Protein AF-A0A1V4S689-F1 (afdb_monomer_lite)

Foldseek 3Di:
DVVVVVVVVVVVVVCVVVVVPCPDPDPDDDDWFFAAPVGDTDDPPDPGDGDCCNTVVVPDPPVVVCPDCQQCFFQADPVRHGQFDQVPDPVCSQCRGPHCHNPD

Radius of gyration: 23.6 Å; chains: 1; bounding box: 41×70×38 Å

Secondary structure (DSSP, 8-state):
-HHHHHHHHHHHHHHHHHHTT----PPPPPP---B-TTSPBPPTT--PPP-HHHHHTTTS-HHHHHHSHHHHTTSB-TTS-B---TTS-SS-TT--SSSSTT--

Sequence (104 aa):
MKKSCFFILSAFLMIFVFGLSMASEEPSHPEIDLIDYDGNEISLESNIPYSPKNTCGECHDYDEITNAYHFQQGRTDAKGNIIVRDDMDSKNPWLMSHGMYGKW

pLDDT: mean 85.21, std 13.4, range [55.88, 97.75]

Structure (mmCIF, N/CA/C/O backbone):
data_AF-A0A1V4S689-F1
#
_entry.id   AF-A0A1V4S689-F1
#
loop_
_atom_site.group_PDB
_atom_site.id
_atom_site.type_symbol
_atom_site.label_atom_id
_atom_site.label_alt_id
_atom_site.label_comp_id
_atom_site.label_asym_id
_atom_site.label_entity_id
_atom_site.label_seq_id
_atom_site.pdbx_PDB_ins_code
_atom_site.Cartn_x
_atom_site.Cartn_y
_atom_site.Cartn_z
_atom_site.occupancy
_atom_site.B_iso_or_equiv
_atom_site.auth_seq_id
_atom_site.auth_comp_id
_atom_site.auth_asym_id
_atom_site.auth_atom_id
_atom_site.pdbx_PDB_model_num
ATOM 1 N N . MET A 1 1 ? -22.359 52.726 13.512 1.00 56.88 1 MET A N 1
ATOM 2 C CA . MET A 1 1 ? -21.222 52.116 12.782 1.00 56.88 1 MET A CA 1
ATOM 3 C C . MET A 1 1 ? -20.277 51.319 13.688 1.00 56.88 1 MET A C 1
ATOM 5 O O . MET A 1 1 ? -20.092 50.145 13.422 1.00 56.88 1 MET A O 1
ATOM 9 N N . LYS A 1 2 ? -19.740 51.876 14.790 1.00 57.53 2 LYS A N 1
ATOM 10 C CA . LYS A 1 2 ? -18.789 51.156 15.676 1.00 57.53 2 LYS A CA 1
ATOM 11 C C . LYS A 1 2 ? -19.365 49.916 16.393 1.00 57.53 2 LYS A C 1
ATOM 13 O O . LYS A 1 2 ? -18.664 48.926 16.545 1.00 57.53 2 LYS A O 1
ATOM 18 N N . LYS A 1 3 ? -20.647 49.945 16.784 1.00 55.88 3 LYS A N 1
ATOM 19 C CA . LYS A 1 3 ? -21.311 48.831 17.494 1.00 55.88 3 LYS A CA 1
ATOM 20 C C . LYS A 1 3 ? -21.568 4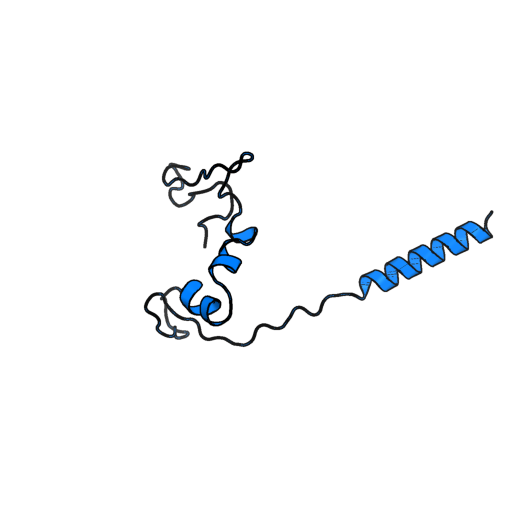7.615 16.589 1.00 55.88 3 LYS A C 1
ATOM 22 O O . LYS A 1 3 ? -21.349 46.492 17.017 1.00 55.88 3 LYS A O 1
ATOM 27 N N . SER A 1 4 ? -21.948 47.833 15.326 1.00 58.19 4 SER A N 1
ATOM 28 C CA . SER A 1 4 ? -22.204 46.750 14.360 1.00 58.19 4 SER A CA 1
ATOM 29 C C . SER A 1 4 ? -20.932 46.005 13.940 1.00 58.19 4 SER A C 1
ATOM 31 O O . SER A 1 4 ? -20.974 44.786 13.842 1.00 58.19 4 SER A O 1
ATOM 33 N N . CYS A 1 5 ? -19.788 46.686 13.780 1.00 60.50 5 CYS A N 1
ATOM 34 C CA . CYS A 1 5 ? -18.505 45.996 13.561 1.00 60.50 5 CYS A CA 1
ATOM 35 C C . CYS A 1 5 ? -18.095 45.130 14.758 1.00 60.50 5 CYS A C 1
ATOM 37 O O . CYS A 1 5 ? -17.545 44.052 14.564 1.00 60.50 5 CYS A O 1
ATOM 39 N N . PHE A 1 6 ? -18.377 45.578 15.986 1.00 63.56 6 PHE A N 1
ATOM 40 C CA . PHE A 1 6 ? -18.025 44.834 17.197 1.00 63.56 6 PHE A CA 1
ATOM 41 C C . PHE A 1 6 ? -18.821 43.524 17.318 1.00 63.56 6 PHE A C 1
ATOM 43 O O . PHE A 1 6 ? -18.258 42.488 17.659 1.00 63.56 6 PHE A O 1
ATOM 50 N N . PHE A 1 7 ? -20.108 43.545 16.951 1.00 64.25 7 PHE A N 1
ATOM 51 C CA . PHE A 1 7 ? -20.939 42.338 16.890 1.00 64.25 7 PHE A CA 1
ATOM 52 C C . PHE A 1 7 ? -20.476 41.351 15.812 1.00 64.25 7 PHE A C 1
ATOM 54 O O . PHE A 1 7 ? -20.440 40.151 16.068 1.00 64.25 7 PHE A O 1
ATOM 61 N N . ILE A 1 8 ? -20.071 41.842 14.637 1.00 71.69 8 ILE A N 1
ATOM 62 C CA . ILE A 1 8 ? -19.583 40.987 13.546 1.00 71.69 8 ILE A CA 1
ATOM 63 C C . ILE A 1 8 ? -18.241 40.341 13.925 1.00 71.69 8 ILE A C 1
ATOM 65 O O . ILE A 1 8 ? -18.096 39.132 13.775 1.00 71.69 8 ILE A O 1
ATOM 69 N N . LEU A 1 9 ? -17.291 41.096 14.494 1.00 71.06 9 LEU A N 1
ATOM 70 C CA . LEU A 1 9 ? -16.021 40.524 14.963 1.00 71.06 9 LEU A CA 1
ATOM 71 C C . LEU A 1 9 ? -16.220 39.494 16.085 1.00 71.06 9 LEU A C 1
ATOM 73 O O . LEU A 1 9 ? -15.564 38.457 16.078 1.00 71.06 9 LEU A O 1
ATOM 77 N N . SER A 1 10 ? -17.135 39.751 17.024 1.00 71.56 10 SER A N 1
ATOM 78 C CA . SER A 1 10 ? -17.445 38.808 18.105 1.00 71.56 10 SER A CA 1
ATOM 79 C C . SER A 1 10 ? -18.085 37.518 17.586 1.00 71.56 10 SER A C 1
ATOM 81 O O . SER A 1 10 ? -17.791 36.447 18.112 1.00 71.56 10 SER A O 1
ATOM 83 N N . ALA A 1 11 ? -18.943 37.601 16.565 1.00 73.44 11 ALA A N 1
ATOM 84 C CA . ALA A 1 11 ? -19.549 36.432 15.935 1.00 73.44 11 ALA A CA 1
ATOM 85 C C . ALA A 1 11 ? -18.508 35.599 15.168 1.00 73.44 11 ALA A C 1
ATOM 87 O O . ALA A 1 11 ? -18.489 34.379 15.297 1.00 73.44 11 ALA A O 1
ATOM 88 N N . PHE A 1 12 ? -17.592 36.249 14.443 1.00 73.75 12 PHE A N 1
ATOM 89 C CA . PHE A 1 12 ? -16.479 35.566 13.777 1.00 73.75 12 PHE A CA 1
ATOM 90 C C . PHE A 1 12 ? -15.516 34.901 14.770 1.00 73.75 12 PHE A C 1
ATOM 92 O O . PHE A 1 12 ? -15.092 33.773 14.534 1.00 73.75 12 PHE A O 1
ATOM 99 N N . LEU A 1 13 ? -15.216 35.551 15.901 1.00 72.12 13 LEU A N 1
ATOM 100 C CA . LEU A 1 13 ? -14.379 34.973 16.956 1.00 72.12 13 LEU A CA 1
ATOM 101 C C . LEU A 1 13 ? -15.041 33.743 17.595 1.00 72.12 13 LEU A C 1
ATOM 103 O O . LEU A 1 13 ? -14.374 32.737 17.805 1.00 72.12 13 LEU A O 1
ATOM 107 N N . MET A 1 14 ? -16.352 33.791 17.847 1.00 63.03 14 MET A N 1
ATOM 108 C CA . MET A 1 14 ? -17.104 32.643 18.365 1.00 63.03 14 MET A CA 1
ATOM 109 C C . MET A 1 14 ? -17.111 31.469 17.380 1.00 63.03 14 MET A C 1
ATOM 111 O O . MET A 1 14 ? -16.872 30.341 17.793 1.00 63.03 14 MET A O 1
ATOM 115 N N . ILE A 1 15 ? -17.316 31.718 16.082 1.00 68.06 15 ILE A N 1
ATOM 116 C CA . ILE A 1 15 ? -17.290 30.669 15.045 1.00 68.06 15 ILE A CA 1
ATOM 117 C C . ILE A 1 15 ? -15.889 30.054 14.920 1.00 68.06 15 ILE A C 1
ATOM 119 O O . ILE A 1 15 ? -15.758 28.838 14.805 1.00 68.06 15 ILE A O 1
ATOM 123 N N . PHE A 1 16 ? -14.839 30.874 14.996 1.00 65.31 16 PHE A N 1
ATOM 124 C CA . PHE A 1 16 ? -13.455 30.405 14.932 1.00 65.31 16 PHE A CA 1
ATOM 125 C C . PHE A 1 16 ? -13.063 29.565 16.159 1.00 65.31 16 PHE A C 1
ATOM 127 O O . PHE A 1 16 ? -12.421 28.528 16.015 1.00 65.31 16 PHE A O 1
ATOM 134 N N . VAL A 1 17 ? -13.495 29.965 17.361 1.00 61.66 17 VAL A N 1
ATOM 135 C CA . VAL A 1 17 ? -13.232 29.222 18.605 1.00 61.66 17 VAL A CA 1
ATOM 136 C C . VAL A 1 17 ? -14.037 27.917 18.669 1.00 61.66 17 VAL A C 1
ATOM 138 O O . VAL A 1 17 ? -13.501 26.902 19.104 1.00 61.66 17 VAL A O 1
ATOM 141 N N . PHE A 1 18 ? -15.288 27.901 18.194 1.00 59.62 18 PHE A N 1
ATOM 142 C CA . PHE A 1 18 ? -16.114 26.685 18.187 1.00 59.62 18 PHE A CA 1
ATOM 143 C C . PHE A 1 18 ? -15.691 25.684 17.098 1.00 59.62 18 PHE A C 1
ATOM 145 O O . PHE A 1 18 ? -15.772 24.477 17.311 1.00 59.62 18 PHE A O 1
ATOM 152 N N . GLY A 1 19 ? -15.196 26.167 15.951 1.00 60.22 19 GLY A N 1
ATOM 153 C CA . GLY A 1 19 ? -14.717 25.319 14.855 1.00 60.22 19 GLY A CA 1
ATOM 154 C C . GLY A 1 19 ? -13.423 24.559 15.166 1.00 60.22 19 GLY A C 1
ATOM 155 O O . GLY A 1 19 ? -13.231 23.462 14.655 1.00 60.22 19 GLY A O 1
ATOM 156 N N . LEU A 1 20 ? -12.559 25.096 16.037 1.00 58.28 20 LEU A N 1
ATOM 157 C CA . LEU A 1 20 ? -11.299 24.442 16.421 1.00 58.28 20 LEU A CA 1
ATOM 158 C C . LEU A 1 20 ? -11.488 23.233 17.355 1.00 58.28 20 LEU A C 1
ATOM 160 O O . LEU A 1 20 ? -10.578 22.421 17.479 1.00 58.28 20 LEU A O 1
ATOM 164 N N . SER A 1 21 ? -12.640 23.114 18.026 1.00 56.94 21 SER A N 1
ATOM 165 C CA . SER A 1 21 ? -12.864 22.081 19.049 1.00 56.94 21 SER A CA 1
ATOM 166 C C . SER A 1 21 ? -13.410 20.758 18.497 1.00 56.94 21 SER A C 1
ATOM 168 O O . SER A 1 21 ? -13.594 19.819 19.266 1.00 56.94 21 SER A O 1
ATOM 170 N N . MET A 1 22 ? -13.653 20.663 17.187 1.00 58.53 22 MET A N 1
ATOM 171 C CA . MET A 1 22 ? -14.018 19.420 16.499 1.00 58.53 22 MET A CA 1
ATOM 172 C C . MET A 1 22 ? -12.757 18.727 15.970 1.00 58.53 22 MET A C 1
ATOM 174 O O . MET A 1 22 ? -12.641 18.437 14.781 1.00 58.53 22 MET A O 1
ATOM 178 N N . ALA A 1 23 ? -11.775 18.501 16.844 1.00 62.97 23 ALA A N 1
ATOM 179 C CA . ALA A 1 23 ? -10.762 17.498 16.554 1.00 62.97 23 ALA A CA 1
ATOM 180 C C . ALA A 1 23 ? -11.483 16.144 16.558 1.00 62.97 23 ALA A C 1
ATOM 182 O O . ALA A 1 23 ? -12.018 15.731 17.585 1.00 62.97 23 ALA A O 1
ATOM 183 N N . SER A 1 24 ? -11.586 15.524 15.384 1.00 64.38 24 SER A N 1
ATOM 184 C CA . SER A 1 24 ? -12.150 14.187 15.225 1.00 64.38 24 SER A CA 1
ATOM 185 C C . SER A 1 24 ? -11.340 13.215 16.079 1.00 64.38 24 SER A C 1
ATOM 187 O O . SER A 1 24 ? -10.126 13.120 15.907 1.00 64.38 24 SER A O 1
ATOM 189 N N . GLU A 1 25 ? -11.990 12.512 17.006 1.00 66.25 25 GLU A N 1
ATOM 190 C CA . GLU A 1 25 ? -11.432 11.276 17.551 1.00 66.25 25 GLU A CA 1
ATOM 191 C C . GLU A 1 25 ? -11.370 10.295 16.377 1.00 66.25 25 GLU A C 1
ATOM 193 O O . GLU A 1 25 ? -12.401 9.848 15.872 1.00 66.25 25 GLU A O 1
ATOM 198 N N . GLU A 1 26 ? -10.167 10.050 15.859 1.00 69.19 26 GLU A N 1
ATOM 199 C CA . GLU A 1 26 ? -9.960 9.007 14.859 1.00 69.19 26 GLU A CA 1
ATOM 200 C C . GLU A 1 26 ? -10.351 7.661 15.486 1.00 69.19 26 GLU A C 1
ATOM 202 O O . GLU A 1 26 ? -9.956 7.388 16.628 1.00 69.19 26 GLU A O 1
ATOM 207 N N . PRO A 1 27 ? -11.126 6.814 14.787 1.00 74.62 27 PRO A N 1
ATOM 208 C CA . PRO A 1 27 ? -11.419 5.472 15.260 1.00 74.62 27 PRO A CA 1
ATOM 209 C C . PRO A 1 27 ? -10.109 4.748 15.589 1.00 74.62 27 PRO A C 1
ATOM 211 O O . PRO A 1 27 ? -9.254 4.566 14.723 1.00 74.62 27 PRO A O 1
ATOM 214 N N . SER A 1 28 ? -9.936 4.338 16.847 1.00 85.50 28 SER A N 1
ATOM 215 C CA . SER A 1 28 ? -8.783 3.525 17.234 1.00 85.50 28 SER A CA 1
ATOM 216 C C . SER A 1 28 ? -8.887 2.172 16.536 1.00 85.50 28 SER A C 1
ATOM 218 O O . SER A 1 28 ? -9.832 1.421 16.782 1.00 85.50 28 SER A O 1
ATOM 220 N N . HIS A 1 29 ? -7.915 1.851 15.685 1.00 87.19 29 HIS A N 1
ATOM 221 C CA . HIS A 1 29 ? -7.794 0.517 15.108 1.00 87.19 29 HIS A CA 1
ATOM 222 C C . HIS A 1 29 ? -7.453 -0.488 16.228 1.00 87.19 29 HIS A C 1
ATOM 224 O O . HIS A 1 29 ? -6.648 -0.152 17.103 1.00 87.19 29 HIS A O 1
ATOM 230 N N . PRO A 1 30 ? -8.060 -1.688 16.257 1.00 91.25 30 PRO A N 1
ATOM 231 C CA . PRO A 1 30 ? -7.679 -2.722 17.214 1.00 91.25 30 PRO A CA 1
ATOM 232 C C . PRO A 1 30 ? -6.249 -3.221 16.957 1.00 91.25 30 PRO A C 1
ATOM 234 O O . PRO A 1 30 ? -5.690 -3.033 15.877 1.00 91.25 30 PRO A O 1
ATOM 237 N N . GLU A 1 31 ? -5.653 -3.877 17.945 1.00 93.12 31 GLU A N 1
ATOM 238 C CA . GLU A 1 31 ? -4.438 -4.659 17.713 1.00 93.12 31 GLU A CA 1
ATOM 239 C C . GLU A 1 31 ? -4.756 -5.823 16.762 1.00 93.12 31 GLU A C 1
ATOM 241 O O . GLU A 1 31 ? -5.816 -6.442 16.879 1.00 93.12 31 GLU A O 1
ATOM 246 N N . ILE A 1 32 ? -3.869 -6.070 15.797 1.00 93.31 32 ILE A N 1
ATOM 247 C CA . ILE A 1 32 ? -3.983 -7.156 14.822 1.00 93.31 32 ILE A CA 1
ATOM 248 C C . ILE A 1 32 ? -2.628 -7.829 14.635 1.00 93.31 32 ILE A C 1
ATOM 250 O O . ILE A 1 32 ? -1.589 -7.166 14.701 1.00 93.31 32 ILE A O 1
ATOM 254 N N . ASP A 1 33 ? -2.664 -9.121 14.334 1.00 95.12 33 ASP A N 1
ATOM 255 C CA . ASP A 1 33 ? -1.476 -9.887 13.990 1.00 95.12 33 ASP A CA 1
ATOM 256 C C . ASP A 1 33 ? -1.107 -9.667 12.513 1.00 95.12 33 ASP A C 1
ATOM 258 O O . ASP A 1 33 ? -1.964 -9.539 11.633 1.00 95.12 33 ASP A O 1
ATOM 262 N N . LEU A 1 34 ? 0.193 -9.587 12.218 1.00 96.38 34 LEU A N 1
ATOM 263 C CA . LEU A 1 34 ? 0.671 -9.459 10.842 1.00 96.38 34 LEU A CA 1
ATOM 264 C C . LEU A 1 34 ? 0.734 -10.838 10.193 1.00 96.38 34 LEU A C 1
ATOM 266 O O . LEU A 1 34 ? 1.287 -11.771 10.767 1.00 96.38 34 LEU A O 1
ATOM 270 N N . ILE A 1 35 ? 0.218 -10.942 8.971 1.00 97.75 35 ILE A N 1
ATOM 271 C CA . ILE A 1 35 ? 0.094 -12.196 8.233 1.00 97.75 35 ILE A CA 1
ATOM 272 C C . ILE A 1 35 ? 0.950 -12.090 6.975 1.00 97.75 35 ILE A C 1
ATOM 274 O O . ILE A 1 35 ? 0.893 -11.090 6.256 1.00 97.75 35 ILE A O 1
ATOM 278 N N . ASP A 1 36 ? 1.767 -13.101 6.708 1.00 97.19 36 ASP A N 1
ATOM 279 C CA . ASP A 1 36 ? 2.592 -13.177 5.507 1.00 97.19 36 ASP A CA 1
ATOM 280 C C . ASP A 1 36 ? 1.765 -13.518 4.254 1.00 97.19 36 ASP A C 1
ATOM 282 O O . ASP A 1 36 ? 0.537 -13.639 4.280 1.00 97.19 36 ASP A O 1
ATOM 286 N N . TYR A 1 37 ? 2.438 -13.635 3.109 1.00 96.62 37 TYR A N 1
ATOM 287 C CA . TYR A 1 37 ? 1.788 -13.981 1.843 1.00 96.62 37 TYR A CA 1
ATOM 288 C C . TYR A 1 37 ? 1.164 -15.387 1.842 1.00 96.62 37 TYR A C 1
ATOM 290 O O . TYR A 1 37 ? 0.124 -15.591 1.213 1.00 96.62 37 TYR A O 1
ATOM 298 N N . ASP A 1 38 ? 1.773 -16.328 2.563 1.00 97.06 38 ASP A N 1
ATOM 299 C CA . ASP A 1 38 ? 1.357 -17.729 2.641 1.00 97.06 38 ASP A CA 1
ATOM 300 C C . ASP A 1 38 ? 0.242 -17.956 3.681 1.00 97.06 38 ASP A C 1
ATOM 302 O O . ASP A 1 38 ? -0.328 -19.045 3.749 1.00 97.06 38 ASP A O 1
ATOM 306 N N . GLY A 1 39 ? -0.113 -16.920 4.448 1.00 96.31 39 GLY A N 1
ATOM 307 C CA . GLY A 1 39 ? -1.173 -16.954 5.450 1.00 96.31 39 GLY A CA 1
ATOM 308 C C . GLY A 1 39 ? -0.689 -17.291 6.862 1.00 96.31 39 GLY A C 1
ATOM 309 O O . GLY A 1 39 ? -1.512 -17.639 7.705 1.00 96.31 39 GLY A O 1
ATOM 310 N N . ASN A 1 40 ? 0.615 -17.217 7.133 1.00 97.25 40 ASN A N 1
ATOM 311 C CA . ASN A 1 40 ? 1.170 -17.459 8.463 1.00 97.25 40 ASN A CA 1
ATOM 312 C C . ASN A 1 40 ? 1.344 -16.154 9.239 1.00 97.25 40 ASN A C 1
ATOM 314 O O . ASN A 1 40 ? 1.668 -15.113 8.669 1.00 97.25 40 ASN A O 1
ATOM 318 N N . GLU A 1 41 ? 1.204 -16.233 10.558 1.00 97.31 41 GLU A N 1
ATOM 319 C CA . GLU A 1 41 ? 1.538 -15.136 11.463 1.00 97.31 41 GLU A CA 1
ATOM 320 C C . GLU A 1 41 ? 3.045 -14.831 11.440 1.00 97.31 41 GLU A C 1
ATOM 322 O O . GLU A 1 41 ? 3.894 -15.729 11.443 1.00 97.31 41 GLU A O 1
ATOM 327 N N . ILE A 1 42 ? 3.380 -13.545 11.431 1.00 97.50 42 ILE A N 1
ATOM 328 C CA . ILE A 1 42 ? 4.749 -13.040 11.418 1.00 97.50 42 ILE A CA 1
ATOM 329 C C . ILE A 1 42 ? 5.189 -12.747 12.853 1.00 97.50 42 ILE A C 1
ATOM 331 O O . ILE A 1 42 ? 4.664 -11.844 13.500 1.00 97.50 42 ILE A O 1
ATOM 335 N N . SER A 1 43 ? 6.216 -13.457 13.329 1.00 95.81 43 SER A N 1
ATOM 336 C CA . SER A 1 43 ? 6.839 -13.151 14.624 1.00 95.81 43 SER A CA 1
ATOM 337 C C . SER A 1 43 ? 7.682 -11.870 14.572 1.00 95.81 43 SER A C 1
ATOM 339 O O . SER A 1 43 ? 8.158 -11.462 13.510 1.00 95.81 43 SER A O 1
ATOM 341 N N . LEU A 1 44 ? 7.941 -11.261 15.734 1.00 92.88 44 LEU A N 1
ATOM 342 C CA . LEU A 1 44 ? 8.723 -10.019 15.854 1.00 92.88 44 LEU A CA 1
ATOM 343 C C . LEU A 1 44 ? 10.178 -10.146 15.364 1.00 92.88 44 LEU A C 1
ATOM 345 O O . LEU A 1 44 ? 10.808 -9.150 15.016 1.00 92.88 44 LEU A O 1
ATOM 349 N N . GLU A 1 45 ? 10.724 -11.360 15.342 1.00 95.75 45 GLU A N 1
ATOM 350 C CA . GLU A 1 45 ? 12.081 -11.675 14.883 1.00 95.75 45 GLU A CA 1
ATOM 351 C C . GLU A 1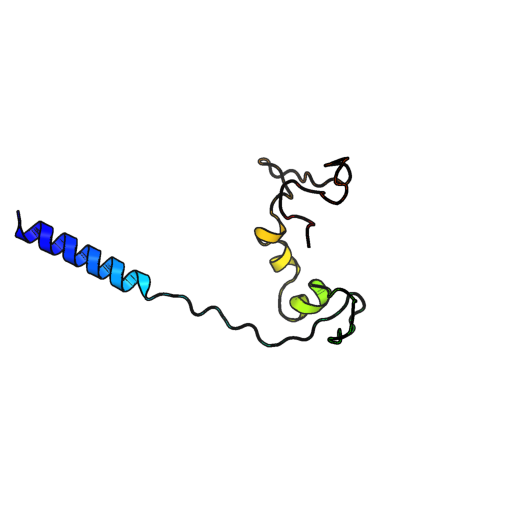 45 ? 12.148 -11.995 13.381 1.00 95.75 45 GLU A C 1
ATOM 353 O O . GLU A 1 45 ? 13.235 -12.220 12.837 1.00 95.75 45 GLU A O 1
ATOM 358 N N . SER A 1 46 ? 10.998 -12.058 12.708 1.00 95.19 46 SER A N 1
ATOM 359 C CA . SER A 1 46 ? 10.907 -12.398 11.294 1.00 95.19 46 SER A CA 1
ATOM 360 C C . SER A 1 46 ? 11.399 -11.259 10.397 1.00 95.19 46 SER A C 1
ATOM 362 O O . SER A 1 46 ? 11.229 -10.079 10.688 1.00 95.19 46 SER A O 1
ATOM 364 N N . ASN A 1 47 ? 11.979 -11.628 9.252 1.00 95.38 47 ASN A N 1
ATOM 365 C CA . ASN A 1 47 ? 12.297 -10.699 8.159 1.00 95.38 47 ASN A CA 1
ATOM 366 C C . ASN A 1 47 ? 11.350 -10.881 6.958 1.00 95.38 47 ASN A C 1
ATOM 368 O O . ASN A 1 47 ? 11.632 -10.394 5.863 1.00 95.38 47 ASN A O 1
ATOM 372 N N . ILE A 1 48 ? 10.263 -11.636 7.139 1.00 96.19 48 ILE A N 1
ATOM 373 C CA . ILE A 1 48 ? 9.257 -11.868 6.105 1.00 96.19 48 ILE A CA 1
ATOM 374 C C . ILE A 1 48 ? 8.355 -10.628 6.025 1.00 96.19 48 ILE A C 1
ATOM 376 O O . ILE A 1 48 ? 7.898 -10.147 7.063 1.00 96.19 48 ILE A O 1
ATOM 380 N N . PRO A 1 49 ? 8.094 -10.085 4.824 1.00 94.50 49 PRO A N 1
ATOM 381 C CA . PRO A 1 49 ? 7.162 -8.978 4.673 1.00 94.50 49 PRO A CA 1
ATOM 382 C C . PRO A 1 49 ? 5.726 -9.440 4.937 1.00 94.50 49 PRO A C 1
ATOM 384 O O . PRO A 1 49 ? 5.319 -10.524 4.515 1.00 94.50 49 PRO A O 1
ATOM 387 N N . TYR A 1 50 ? 4.939 -8.584 5.585 1.00 95.94 50 TYR A N 1
ATOM 388 C CA . TYR A 1 50 ? 3.505 -8.817 5.728 1.00 95.94 50 TYR A CA 1
ATOM 389 C C . TYR A 1 50 ? 2.771 -8.626 4.397 1.00 95.94 50 TYR A C 1
ATOM 391 O O . TYR A 1 50 ? 3.222 -7.910 3.501 1.00 95.94 50 TYR A O 1
ATOM 399 N N . SER A 1 51 ? 1.615 -9.268 4.280 1.00 95.50 51 SER A N 1
ATOM 400 C CA . SER A 1 51 ? 0.693 -9.161 3.159 1.00 95.50 51 SER A CA 1
ATOM 401 C C . SER A 1 51 ? -0.465 -8.246 3.556 1.00 95.50 51 SER A C 1
ATOM 403 O O . SER A 1 51 ? -1.334 -8.670 4.316 1.00 95.50 51 SER A O 1
ATOM 405 N N . PRO A 1 52 ? -0.570 -7.015 3.016 1.00 92.75 52 PRO A N 1
ATOM 406 C CA . PRO A 1 52 ? -1.720 -6.148 3.282 1.00 92.75 52 PRO A CA 1
ATOM 407 C C . PRO A 1 52 ? -3.063 -6.815 2.955 1.00 92.75 52 PRO A C 1
ATOM 409 O O . PRO A 1 52 ? -4.072 -6.529 3.594 1.00 92.75 52 PRO A O 1
ATOM 412 N N . LYS A 1 53 ? -3.070 -7.732 1.978 1.00 95.25 53 LYS A N 1
ATOM 413 C CA . LYS A 1 53 ? -4.253 -8.512 1.613 1.00 95.25 53 LYS A CA 1
ATOM 414 C C . LYS A 1 53 ? -4.650 -9.503 2.701 1.00 95.25 53 LYS A C 1
ATOM 416 O O . LYS A 1 53 ? -5.830 -9.579 3.018 1.00 95.25 53 LYS A O 1
ATOM 421 N N . ASN A 1 54 ? -3.691 -10.241 3.256 1.00 96.94 54 ASN A N 1
ATOM 422 C CA . ASN A 1 54 ? -3.986 -11.250 4.274 1.00 96.94 54 ASN A CA 1
ATOM 423 C C . ASN A 1 54 ? -4.118 -10.644 5.676 1.00 96.94 54 ASN A C 1
ATOM 425 O O . ASN A 1 54 ? -4.763 -11.251 6.508 1.00 96.94 54 ASN A O 1
ATOM 429 N N . THR A 1 55 ? -3.547 -9.465 5.938 1.00 96.19 55 THR A N 1
ATOM 430 C CA . THR A 1 55 ? -3.682 -8.759 7.222 1.00 96.19 55 THR A CA 1
ATOM 431 C C . THR A 1 55 ? -4.923 -7.867 7.255 1.00 96.19 55 THR A C 1
ATOM 433 O O . THR A 1 55 ? -5.804 -8.037 8.087 1.00 96.19 55 THR A O 1
ATOM 436 N N . CYS A 1 56 ? -5.031 -6.887 6.353 1.00 94.25 56 CYS A N 1
ATOM 437 C CA . CYS A 1 56 ? -6.122 -5.909 6.414 1.00 94.25 56 CYS A CA 1
ATOM 438 C C . CYS A 1 56 ? -7.402 -6.426 5.746 1.00 94.25 56 CYS A C 1
ATOM 440 O O . CYS A 1 56 ? -8.496 -6.000 6.114 1.00 94.25 56 CYS A O 1
ATOM 442 N N . GLY A 1 57 ? -7.273 -7.351 4.788 1.00 94.88 57 GLY A N 1
ATOM 443 C CA . GLY A 1 57 ? -8.405 -7.958 4.083 1.00 94.88 57 GLY A CA 1
ATOM 444 C C . GLY A 1 57 ? -9.288 -8.858 4.952 1.00 94.88 57 GLY A C 1
ATOM 445 O O . GLY A 1 57 ? -10.369 -9.239 4.515 1.00 94.88 57 GLY A O 1
ATOM 446 N N . GLU A 1 58 ? -8.864 -9.189 6.177 1.00 94.50 58 GLU A N 1
ATOM 447 C CA . GLU A 1 58 ? -9.699 -9.932 7.131 1.00 94.50 58 GLU A CA 1
ATOM 448 C C . GLU A 1 58 ? -10.850 -9.081 7.681 1.00 94.50 58 GLU A C 1
ATOM 450 O O . GLU A 1 58 ? -11.944 -9.591 7.921 1.00 94.50 58 GLU A O 1
ATOM 455 N N . CYS A 1 59 ? -10.611 -7.776 7.853 1.00 94.75 59 CYS A N 1
ATOM 456 C CA . CYS A 1 59 ? -11.558 -6.836 8.463 1.00 94.75 59 CYS A CA 1
ATOM 457 C C . CYS A 1 59 ? -12.091 -5.783 7.482 1.00 94.75 59 CYS A C 1
ATOM 459 O O . CYS A 1 59 ? -13.115 -5.152 7.752 1.00 94.75 59 CYS A O 1
ATOM 461 N N . HIS A 1 60 ? -11.410 -5.576 6.357 1.00 93.56 60 HIS A N 1
ATOM 462 C CA . HIS A 1 60 ? -11.743 -4.556 5.372 1.00 93.56 60 HIS A CA 1
ATOM 463 C C . HIS A 1 60 ? -11.849 -5.143 3.969 1.00 93.56 60 HIS A C 1
ATOM 465 O O . HIS A 1 60 ? -11.197 -6.130 3.636 1.00 93.56 60 HIS A O 1
ATOM 471 N N . ASP A 1 61 ? -12.624 -4.482 3.110 1.00 96.00 61 ASP A N 1
ATOM 472 C CA . ASP A 1 61 ? -12.592 -4.778 1.684 1.00 96.00 61 ASP A CA 1
ATOM 473 C C . ASP A 1 61 ? -11.238 -4.332 1.108 1.00 96.00 61 ASP A C 1
ATOM 475 O O . ASP A 1 61 ? -10.919 -3.142 1.014 1.00 96.00 61 ASP A O 1
ATOM 479 N N . TYR A 1 62 ? -10.414 -5.312 0.746 1.00 94.00 62 TYR A N 1
ATOM 480 C CA . TYR A 1 62 ? -9.093 -5.071 0.183 1.00 94.00 62 TYR A CA 1
ATOM 481 C C . TYR A 1 62 ? -9.153 -4.305 -1.147 1.00 94.00 62 TYR A C 1
ATOM 483 O O . TYR A 1 62 ? -8.287 -3.466 -1.424 1.00 94.00 62 TYR A O 1
ATOM 491 N N . ASP A 1 63 ? -10.180 -4.547 -1.960 1.00 94.12 63 ASP A N 1
ATOM 492 C CA . ASP A 1 63 ? -10.352 -3.833 -3.219 1.00 94.12 63 ASP A CA 1
ATOM 493 C C . ASP A 1 63 ? -10.720 -2.370 -2.942 1.00 94.12 63 ASP A C 1
ATOM 495 O O . ASP A 1 63 ? -10.212 -1.469 -3.609 1.00 94.12 63 ASP A O 1
ATOM 499 N N . GLU A 1 64 ? -11.526 -2.091 -1.915 1.00 94.12 64 GLU A N 1
ATOM 500 C CA . GLU A 1 64 ? -11.815 -0.714 -1.499 1.00 94.12 64 GLU A CA 1
ATOM 501 C C . GLU A 1 64 ? -10.552 0.012 -1.013 1.00 94.12 64 GLU A C 1
ATOM 503 O O . GLU A 1 64 ? -10.236 1.096 -1.516 1.00 94.12 64 GLU A O 1
ATOM 508 N N . ILE A 1 65 ? -9.783 -0.604 -0.102 1.00 91.19 65 ILE A N 1
ATOM 509 C CA . ILE A 1 65 ? -8.521 -0.040 0.408 1.00 91.19 65 ILE A CA 1
ATOM 510 C C . ILE A 1 65 ? -7.589 0.307 -0.750 1.00 91.19 65 ILE A C 1
ATOM 512 O O . ILE A 1 65 ? -7.081 1.428 -0.839 1.00 91.19 65 ILE A O 1
ATOM 516 N N . THR A 1 66 ? -7.369 -0.641 -1.661 1.00 90.94 66 THR A N 1
ATOM 517 C CA . THR A 1 66 ? -6.412 -0.452 -2.753 1.00 90.94 6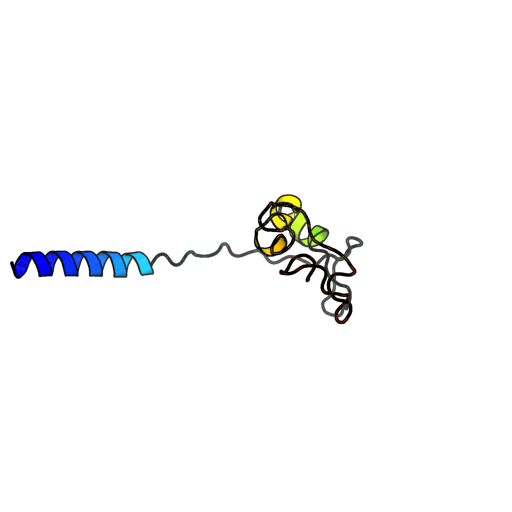6 THR A CA 1
ATOM 518 C C . THR A 1 66 ? -6.883 0.573 -3.777 1.00 90.94 66 THR A C 1
ATOM 520 O O . THR A 1 66 ? -6.043 1.141 -4.467 1.00 90.94 66 THR A O 1
ATOM 523 N N . ASN A 1 67 ? -8.176 0.891 -3.858 1.00 92.00 67 ASN A N 1
ATOM 524 C CA . ASN A 1 67 ? -8.691 1.967 -4.708 1.00 92.00 67 ASN A CA 1
ATOM 525 C C . ASN A 1 67 ? -8.636 3.362 -4.054 1.00 92.00 67 ASN A C 1
ATOM 527 O O . ASN A 1 67 ? -8.919 4.356 -4.730 1.00 92.00 67 ASN A O 1
ATOM 531 N N . ALA A 1 68 ? -8.231 3.479 -2.785 1.00 90.44 68 ALA A N 1
ATOM 532 C CA . ALA A 1 68 ? -8.075 4.776 -2.135 1.00 90.44 68 ALA A CA 1
ATOM 533 C C . ALA A 1 68 ? -6.984 5.636 -2.805 1.00 90.44 68 ALA A C 1
ATOM 535 O O . ALA A 1 68 ? -6.013 5.141 -3.384 1.00 90.44 68 ALA A O 1
ATOM 536 N N . TYR A 1 69 ? -7.127 6.962 -2.694 1.00 90.62 69 TYR A N 1
ATOM 537 C CA . TYR A 1 69 ? -6.305 7.942 -3.417 1.00 90.62 69 TYR A CA 1
ATOM 538 C C . TYR A 1 69 ? -4.794 7.687 -3.310 1.00 90.62 69 TYR A C 1
ATOM 540 O O . TYR A 1 69 ? -4.087 7.734 -4.318 1.00 90.62 69 TYR A O 1
ATOM 548 N N . HIS A 1 70 ? -4.296 7.396 -2.105 1.00 89.94 70 HIS A N 1
ATOM 549 C CA . HIS A 1 70 ? -2.864 7.200 -1.878 1.00 89.94 70 HIS A CA 1
ATOM 550 C C . HIS A 1 70 ? -2.314 5.945 -2.560 1.00 89.94 70 HIS A C 1
ATOM 552 O O . HIS A 1 70 ? -1.214 6.001 -3.107 1.00 89.94 70 HIS A O 1
ATOM 558 N N . PHE A 1 71 ? -3.094 4.863 -2.619 1.00 89.88 71 PHE A N 1
ATOM 559 C CA . PHE A 1 71 ? -2.712 3.654 -3.348 1.00 89.88 71 PHE A CA 1
ATOM 560 C C . PHE A 1 71 ? -2.702 3.875 -4.855 1.00 89.88 71 PHE A C 1
ATOM 562 O O . PHE A 1 71 ? -1.900 3.260 -5.541 1.00 89.88 71 PHE A O 1
ATOM 569 N N . GLN A 1 72 ? -3.548 4.773 -5.370 1.00 92.31 72 GLN A N 1
ATOM 570 C CA . GLN A 1 72 ? -3.700 5.047 -6.803 1.00 92.31 72 GLN A CA 1
ATOM 571 C C . GLN A 1 72 ? -2.827 6.207 -7.315 1.00 92.31 72 GLN A C 1
ATOM 573 O O . GLN A 1 72 ? -2.788 6.485 -8.519 1.00 92.31 72 GLN A O 1
ATOM 578 N N . GLN A 1 73 ? -2.105 6.897 -6.428 1.00 93.69 73 GLN A N 1
ATOM 579 C CA . GLN A 1 73 ? -1.387 8.121 -6.762 1.00 93.69 73 GLN A CA 1
ATOM 580 C C . GLN A 1 73 ? -0.292 7.873 -7.811 1.00 93.69 73 GLN A C 1
ATOM 582 O O . GLN A 1 73 ? 0.724 7.238 -7.540 1.00 93.69 73 GLN A O 1
ATOM 587 N N . GLY A 1 74 ? -0.460 8.447 -9.004 1.00 93.44 74 GLY A N 1
ATOM 588 C CA . GLY A 1 74 ? 0.489 8.317 -10.115 1.00 93.44 74 GLY A CA 1
ATOM 589 C C . GLY A 1 74 ? 0.299 7.075 -10.985 1.00 93.44 74 GLY A C 1
ATOM 590 O O . GLY A 1 74 ? 1.110 6.860 -11.884 1.00 93.44 74 GLY A O 1
ATOM 591 N N . ARG A 1 75 ? -0.767 6.287 -10.768 1.00 94.62 75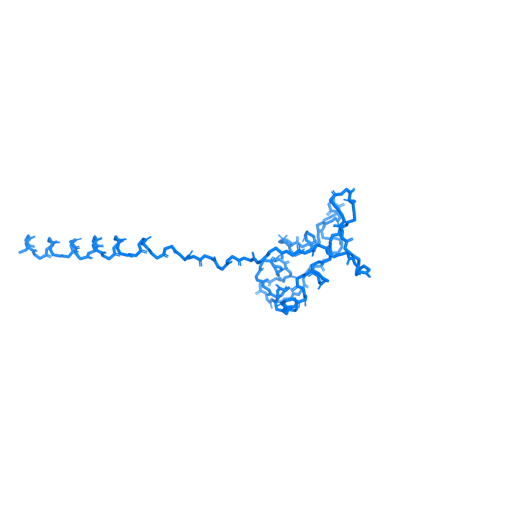 ARG A N 1
ATOM 592 C CA . ARG A 1 75 ? -1.120 5.161 -11.648 1.00 94.62 75 ARG A CA 1
ATOM 593 C C . ARG A 1 75 ? -1.508 5.617 -13.050 1.00 94.62 75 ARG A C 1
ATOM 595 O O . ARG A 1 75 ? -1.186 4.943 -14.031 1.00 94.62 75 ARG A O 1
ATOM 602 N N . THR A 1 76 ? -2.231 6.731 -13.134 1.00 94.94 76 THR A N 1
ATOM 603 C CA . THR A 1 76 ? -2.822 7.230 -14.376 1.00 94.94 76 THR A CA 1
ATOM 604 C C . THR A 1 76 ? -2.317 8.616 -14.757 1.00 94.94 76 THR A C 1
ATOM 606 O O . THR A 1 76 ? -1.906 9.399 -13.900 1.00 94.94 76 THR A O 1
ATOM 609 N N . ASP A 1 77 ? -2.392 8.941 -16.047 1.00 93.25 77 ASP A N 1
ATOM 610 C CA . ASP A 1 77 ? -2.245 10.315 -16.530 1.00 93.25 77 ASP A CA 1
ATOM 611 C C . ASP A 1 77 ? -3.5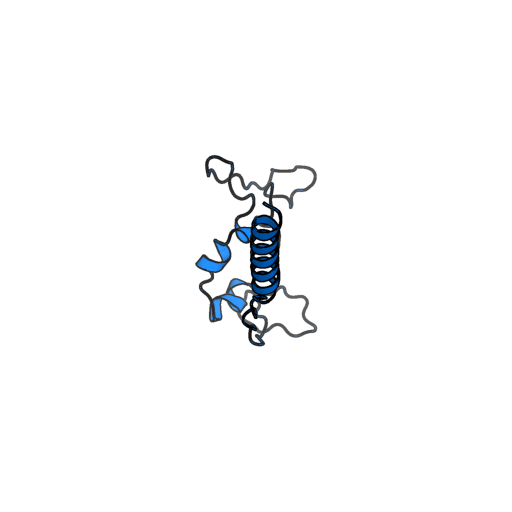09 11.162 -16.263 1.00 93.25 77 ASP A C 1
ATOM 613 O O . ASP A 1 77 ? -4.518 10.684 -15.738 1.00 93.25 77 ASP A O 1
ATOM 617 N N . ALA A 1 78 ? -3.478 12.437 -16.665 1.00 91.31 78 ALA A N 1
ATOM 618 C CA . ALA A 1 78 ? -4.610 13.359 -16.528 1.00 91.31 78 ALA A CA 1
ATOM 619 C C . ALA A 1 78 ? -5.854 12.968 -17.357 1.00 91.31 78 ALA A C 1
ATOM 621 O O . ALA A 1 78 ? -6.912 13.571 -17.190 1.00 91.31 78 ALA A O 1
ATOM 622 N N . LYS A 1 79 ? -5.737 11.994 -18.267 1.00 95.44 79 LYS A N 1
ATOM 623 C CA . LYS A 1 79 ? -6.833 11.459 -19.085 1.00 95.44 79 LYS A CA 1
ATOM 624 C C . LYS A 1 79 ? -7.353 10.118 -18.552 1.00 95.44 79 LYS A C 1
ATOM 626 O O . LYS A 1 79 ? -8.267 9.558 -19.148 1.00 95.44 79 LYS A O 1
ATOM 631 N N . GLY A 1 80 ? -6.791 9.613 -17.452 1.00 92.25 80 GLY A N 1
ATOM 632 C CA . GLY A 1 80 ? -7.170 8.337 -16.848 1.00 92.25 80 GLY A CA 1
ATOM 633 C C . GLY A 1 80 ? -6.508 7.111 -17.482 1.00 92.25 80 GLY A C 1
ATOM 634 O O . GLY A 1 80 ? -6.866 5.990 -17.131 1.00 92.25 80 GLY A O 1
ATOM 635 N N . ASN A 1 81 ? -5.539 7.278 -18.386 1.00 95.44 81 ASN A N 1
ATOM 636 C CA . ASN A 1 81 ? -4.812 6.141 -18.953 1.00 95.44 81 ASN A CA 1
ATOM 637 C C . ASN A 1 81 ? -3.810 5.608 -17.928 1.00 95.44 81 ASN A C 1
ATOM 639 O O . ASN A 1 81 ? -3.082 6.401 -17.336 1.00 95.44 81 ASN A O 1
ATOM 643 N N . ILE A 1 82 ? -3.726 4.287 -17.747 1.00 93.94 82 ILE A N 1
ATOM 644 C CA . ILE A 1 82 ? -2.683 3.665 -16.916 1.00 93.94 82 ILE A CA 1
ATOM 645 C C . ILE A 1 82 ? -1.324 3.868 -17.597 1.00 93.94 82 ILE A C 1
ATOM 647 O O . ILE A 1 82 ? -1.162 3.537 -18.770 1.00 93.94 82 ILE A O 1
ATOM 651 N N . ILE A 1 83 ? -0.352 4.411 -16.861 1.00 93.38 83 ILE A N 1
ATOM 652 C CA . ILE A 1 83 ? 0.984 4.759 -17.385 1.00 93.38 83 ILE A CA 1
ATOM 653 C C . ILE A 1 83 ? 2.138 4.033 -16.683 1.00 93.38 83 ILE A C 1
ATOM 655 O O . ILE A 1 83 ? 3.302 4.331 -16.963 1.00 93.38 83 ILE A O 1
ATOM 659 N N . VAL A 1 84 ? 1.814 3.090 -15.795 1.00 94.00 84 VAL A N 1
ATOM 660 C CA . VAL A 1 84 ? 2.777 2.260 -15.060 1.00 94.00 84 VAL A CA 1
ATOM 661 C C . VAL A 1 84 ? 3.578 1.401 -16.035 1.00 94.00 84 VAL A C 1
ATOM 663 O O . VAL A 1 84 ? 2.991 0.778 -16.921 1.00 94.00 84 VAL A O 1
ATOM 666 N N . ARG A 1 85 ? 4.904 1.387 -15.888 1.00 92.00 85 ARG A N 1
ATOM 667 C CA . ARG A 1 85 ? 5.810 0.633 -16.765 1.00 92.00 85 ARG A CA 1
ATOM 668 C C . ARG A 1 85 ? 7.157 0.361 -16.089 1.00 92.00 85 ARG A C 1
ATOM 670 O O . ARG A 1 85 ? 7.668 1.228 -15.383 1.00 92.00 85 ARG A O 1
ATOM 677 N N . ASP A 1 86 ? 7.740 -0.798 -16.378 1.00 90.25 86 ASP A N 1
ATOM 678 C CA . ASP A 1 86 ? 9.018 -1.263 -15.811 1.00 90.25 86 ASP A CA 1
ATOM 679 C C . ASP A 1 86 ? 10.231 -0.472 -16.325 1.00 90.25 86 ASP A C 1
ATOM 681 O O . ASP A 1 86 ? 11.281 -0.430 -15.691 1.00 90.25 86 ASP A O 1
ATOM 685 N N . ASP A 1 87 ? 10.094 0.180 -17.480 1.00 91.50 87 ASP A N 1
ATOM 686 C CA . ASP A 1 87 ? 11.146 0.946 -18.150 1.00 91.50 87 ASP A CA 1
ATOM 687 C C . ASP A 1 87 ? 10.992 2.468 -17.978 1.00 91.50 87 ASP A C 1
ATOM 689 O O . ASP A 1 87 ? 11.567 3.245 -18.744 1.00 91.50 87 ASP A O 1
ATOM 693 N N . MET A 1 88 ? 10.218 2.917 -16.980 1.00 90.62 88 MET A N 1
ATOM 694 C CA . MET A 1 88 ? 9.932 4.342 -16.775 1.00 90.62 88 MET A CA 1
ATOM 695 C C . MET A 1 88 ? 11.199 5.155 -16.486 1.00 90.62 88 MET A C 1
ATOM 697 O O . MET A 1 88 ? 11.344 6.265 -17.003 1.00 90.62 88 MET A O 1
ATOM 701 N N . ASP A 1 89 ? 12.109 4.617 -15.673 1.00 89.81 89 ASP A N 1
ATOM 702 C CA . ASP A 1 89 ? 13.401 5.229 -15.379 1.00 89.81 89 ASP A CA 1
ATOM 703 C C . ASP A 1 89 ? 14.520 4.191 -15.508 1.00 89.81 89 ASP A C 1
ATOM 705 O O . ASP A 1 89 ? 14.685 3.300 -14.676 1.00 89.81 89 ASP A O 1
ATOM 709 N N . SER A 1 90 ? 15.341 4.341 -16.548 1.00 91.56 90 SER A N 1
ATOM 710 C CA . SER A 1 90 ? 16.469 3.444 -16.814 1.00 91.56 90 SER A CA 1
ATOM 711 C C . SER A 1 90 ? 17.567 3.497 -15.750 1.00 91.56 90 SER A C 1
ATOM 713 O O . SER A 1 90 ? 18.369 2.568 -15.658 1.00 91.56 90 SER A O 1
ATOM 715 N N . LYS A 1 91 ? 17.630 4.568 -14.948 1.00 94.38 91 LYS A N 1
ATOM 716 C CA . LYS A 1 91 ? 18.566 4.691 -13.824 1.00 94.38 91 LYS A CA 1
ATOM 717 C C . LYS A 1 91 ? 17.985 4.138 -12.530 1.00 94.38 91 LYS A C 1
ATOM 719 O O . LYS A 1 91 ? 18.754 3.694 -11.683 1.00 94.38 91 LYS A O 1
ATOM 724 N N . ASN A 1 92 ? 16.660 4.159 -12.389 1.00 90.81 92 ASN A N 1
ATOM 725 C CA . ASN A 1 92 ? 15.946 3.696 -11.202 1.00 90.81 92 ASN A CA 1
ATOM 726 C C . ASN A 1 92 ? 14.836 2.703 -11.595 1.00 90.81 92 ASN A C 1
ATOM 728 O O . ASN A 1 92 ? 13.663 3.072 -11.566 1.00 90.81 92 ASN A O 1
ATOM 732 N N . PRO A 1 93 ? 15.167 1.439 -11.925 1.00 89.38 93 PRO A N 1
ATOM 733 C CA . PRO A 1 93 ? 14.194 0.473 -12.456 1.00 89.38 93 PRO A CA 1
ATOM 734 C C . PRO A 1 93 ? 13.028 0.134 -11.514 1.00 89.38 93 PRO A C 1
ATOM 736 O O . PRO A 1 93 ? 11.997 -0.356 -11.948 1.00 89.38 93 PRO A O 1
ATOM 739 N N . TRP A 1 94 ? 13.172 0.392 -10.212 1.00 86.81 94 TRP A N 1
ATOM 740 C CA . TRP A 1 94 ? 12.100 0.225 -9.223 1.00 86.81 94 TRP A CA 1
ATOM 741 C C . TRP A 1 94 ? 11.057 1.356 -9.262 1.00 86.81 94 TRP A C 1
ATOM 743 O O . TRP A 1 94 ? 10.020 1.273 -8.605 1.00 86.81 94 TRP A O 1
ATOM 753 N N . LEU A 1 95 ? 11.318 2.446 -9.991 1.00 90.12 95 LEU A N 1
ATOM 754 C CA . LEU A 1 95 ? 10.370 3.537 -10.170 1.00 90.12 95 LEU A CA 1
ATOM 755 C C . LEU A 1 95 ? 9.443 3.217 -11.344 1.00 90.12 95 LEU A C 1
ATOM 757 O O . LEU A 1 95 ? 9.751 3.529 -12.484 1.00 90.12 95 LEU A O 1
ATOM 761 N N . MET A 1 96 ? 8.286 2.634 -11.045 1.00 91.75 96 MET A N 1
ATOM 762 C CA . MET A 1 96 ? 7.320 2.183 -12.059 1.00 91.75 96 MET A CA 1
ATOM 763 C C . MET A 1 96 ? 6.259 3.244 -12.402 1.00 91.75 96 MET A C 1
ATOM 765 O O . MET A 1 96 ? 5.482 3.077 -13.343 1.00 91.75 96 MET A O 1
ATOM 769 N N . SER A 1 97 ? 6.159 4.310 -11.599 1.00 93.19 97 SER A N 1
ATOM 770 C CA . SER A 1 97 ? 5.134 5.355 -11.701 1.00 93.19 97 SER A CA 1
ATOM 771 C C . SER A 1 97 ? 5.670 6.734 -11.288 1.00 93.19 97 SER A C 1
ATOM 773 O O . SER A 1 97 ? 6.628 6.845 -10.518 1.00 93.19 97 SER A O 1
ATOM 775 N N . HIS A 1 98 ? 5.024 7.813 -11.748 1.00 89.25 98 HIS A N 1
ATOM 776 C CA . HIS A 1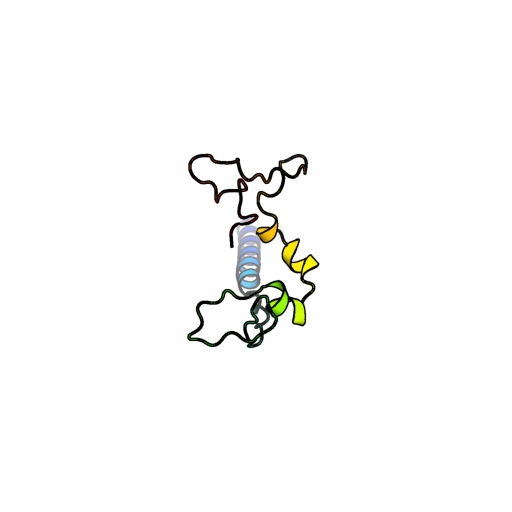 98 ? 5.380 9.181 -11.338 1.00 89.25 98 HIS A CA 1
ATOM 777 C C . HIS A 1 98 ? 4.960 9.519 -9.895 1.00 89.25 98 HIS A C 1
ATOM 779 O O . HIS A 1 98 ? 5.364 10.555 -9.370 1.00 89.25 98 HIS A O 1
ATOM 785 N N . GLY A 1 99 ? 4.140 8.677 -9.258 1.00 90.19 99 GLY A N 1
ATOM 786 C CA . GLY A 1 99 ? 3.603 8.901 -7.916 1.00 90.19 99 GLY A CA 1
ATOM 787 C C . GLY A 1 99 ? 4.046 7.834 -6.922 1.00 90.19 99 GLY A C 1
ATOM 788 O O . GLY A 1 99 ? 5.205 7.415 -6.925 1.00 90.19 99 GLY A O 1
ATOM 789 N N . MET A 1 100 ? 3.134 7.455 -6.030 1.00 90.25 100 MET A N 1
ATOM 790 C CA . MET A 1 100 ? 3.350 6.430 -5.006 1.00 90.25 100 MET A CA 1
ATOM 791 C C . MET A 1 100 ? 2.832 5.052 -5.426 1.00 90.25 100 MET A C 1
ATOM 793 O O . MET A 1 100 ? 3.061 4.084 -4.714 1.00 90.25 100 MET A O 1
ATOM 797 N N . TYR A 1 101 ? 2.190 4.940 -6.592 1.00 90.94 101 TYR A N 1
ATOM 798 C CA . TYR A 1 101 ? 1.700 3.667 -7.110 1.00 90.94 101 TYR A CA 1
ATOM 799 C C . TYR A 1 101 ? 2.837 2.651 -7.270 1.00 90.94 101 TYR A C 1
ATOM 801 O O . TYR A 1 101 ? 3.796 2.916 -8.006 1.00 90.94 101 TYR A O 1
ATOM 809 N N . GLY A 1 102 ? 2.711 1.500 -6.606 1.00 81.06 102 GLY A N 1
ATOM 810 C CA . GLY A 1 102 ? 3.686 0.403 -6.645 1.00 81.06 102 GLY A CA 1
ATOM 811 C C . GLY A 1 102 ? 4.984 0.667 -5.876 1.00 81.06 102 GLY A C 1
ATOM 812 O O . GLY A 1 102 ? 5.892 -0.156 -5.915 1.00 81.06 102 GLY A O 1
ATOM 813 N N . LYS A 1 103 ? 5.090 1.811 -5.194 1.00 78.12 103 LYS A N 1
ATOM 814 C CA . LYS A 1 103 ? 5.992 1.940 -4.047 1.00 78.12 103 LYS A CA 1
ATOM 815 C C . LYS A 1 103 ? 5.251 1.285 -2.876 1.00 78.12 103 LYS A C 1
ATOM 817 O O . LYS A 1 103 ? 4.025 1.278 -2.929 1.00 78.12 103 LYS A O 1
ATOM 822 N N . TRP A 1 104 ? 5.976 0.788 -1.875 1.00 59.94 104 TRP A N 1
ATOM 823 C CA . TRP A 1 104 ? 5.488 -0.032 -0.744 1.00 59.94 104 TRP A CA 1
ATOM 824 C C . TRP A 1 104 ? 5.273 -1.510 -1.085 1.00 59.94 104 TRP A C 1
ATOM 826 O O . TRP A 1 104 ? 4.427 -1.824 -1.951 1.00 59.94 104 TRP A O 1
#